Protein AF-A0A832VB23-F1 (afdb_monomer_lite)

Radius of gyration: 15.6 Å; chains: 1; bounding box: 29×24×39 Å

Sequence (65 aa):
MAEESLYLLKKKIELLEDKRGKHTELISVYVPGDYDLNKTISRLGLEQGTADNIKSKGSRKNVTS

Organism: NCBI:txid2756139

InterPro domains:
  IPR005140 eRF1/Pelota-like, N-terminal domain [PF03463] (10-65)
  IPR024049 eRF1, domain 1 [G3DSA:3.30.960.10] (2-65)
  IPR024049 eRF1, domain 1 [SSF55481] (5-64)

Foldseek 3Di:
DVVVVVVVVVVVVVVVVVDDDPDPLDDDDDDDPPHDPVVVVVVLVVVLVVLCPPPDPVSSVSRND

Structure (mmCIF, N/CA/C/O backbone):
data_AF-A0A832VB23-F1
#
_entry.id   AF-A0A832VB23-F1
#
loop_
_atom_site.group_PDB
_atom_site.id
_atom_site.type_symbol
_atom_site.label_atom_id
_atom_site.label_alt_id
_atom_site.label_comp_id
_atom_site.label_asym_id
_atom_site.label_entity_id
_atom_site.label_seq_id
_atom_site.pdbx_PDB_ins_code
_atom_site.Cartn_x
_atom_site.Cartn_y
_atom_site.Cartn_z
_atom_site.occupancy
_atom_site.B_iso_or_equiv
_atom_site.auth_seq_id
_atom_site.auth_comp_id
_atom_site.auth_asym_id
_atom_site.auth_atom_id
_atom_site.pdbx_PDB_model_num
ATOM 1 N N . MET A 1 1 ? 13.235 -15.338 -23.172 1.00 60.41 1 MET A N 1
ATOM 2 C CA . MET A 1 1 ? 13.311 -14.498 -21.951 1.00 60.41 1 MET A CA 1
ATOM 3 C C . MET A 1 1 ? 12.226 -13.428 -21.910 1.00 60.41 1 MET A C 1
ATOM 5 O O . MET A 1 1 ? 11.463 -13.434 -20.956 1.00 60.41 1 MET A O 1
ATOM 9 N N . ALA A 1 2 ? 12.101 -12.548 -22.915 1.00 74.31 2 ALA A N 1
ATOM 10 C CA . ALA A 1 2 ? 11.099 -11.471 -22.888 1.00 74.31 2 ALA A CA 1
ATOM 11 C C . ALA A 1 2 ? 9.640 -11.979 -22.836 1.00 74.31 2 ALA A C 1
ATOM 13 O O . ALA A 1 2 ? 8.8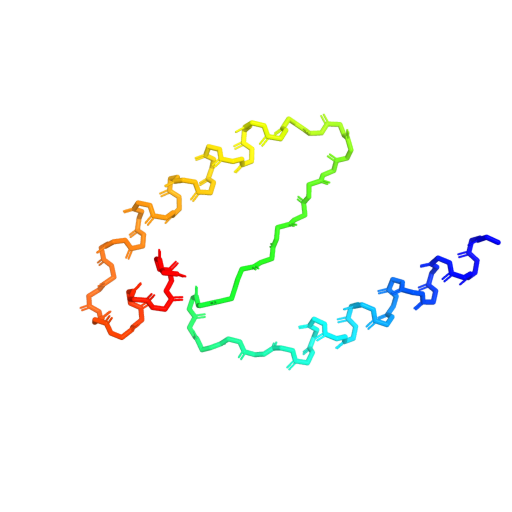80 -11.550 -21.971 1.00 74.31 2 ALA A O 1
ATOM 14 N N . GLU A 1 3 ? 9.266 -12.949 -23.679 1.00 83.88 3 GLU A N 1
ATOM 15 C CA . GLU A 1 3 ? 7.901 -13.515 -23.694 1.00 83.88 3 GLU A CA 1
ATOM 16 C C . GLU A 1 3 ? 7.514 -14.203 -22.377 1.00 83.88 3 GLU A C 1
ATOM 18 O O . GLU A 1 3 ? 6.406 -14.021 -21.878 1.00 83.88 3 GLU A O 1
ATOM 23 N N . GLU A 1 4 ? 8.448 -14.930 -21.763 1.00 88.75 4 GLU A N 1
ATOM 24 C CA . GLU A 1 4 ? 8.232 -15.592 -20.474 1.00 88.75 4 GLU A CA 1
ATOM 25 C C . GLU A 1 4 ? 8.042 -14.572 -19.340 1.00 88.75 4 GLU A C 1
ATOM 27 O O . GLU A 1 4 ? 7.111 -14.682 -18.541 1.00 88.75 4 GLU A O 1
ATOM 32 N N . SER A 1 5 ? 8.874 -13.526 -19.302 1.00 87.19 5 SER A N 1
ATOM 33 C CA . SER A 1 5 ? 8.755 -12.455 -18.306 1.00 87.19 5 SER A CA 1
ATOM 34 C C . SER A 1 5 ? 7.442 -11.675 -18.430 1.00 87.19 5 SER A C 1
ATOM 36 O O . SER A 1 5 ? 6.828 -11.342 -17.415 1.00 87.19 5 SER A O 1
ATOM 38 N N . LEU A 1 6 ? 6.967 -11.451 -19.660 1.00 91.12 6 LEU A N 1
ATOM 39 C CA . LEU A 1 6 ? 5.696 -10.786 -19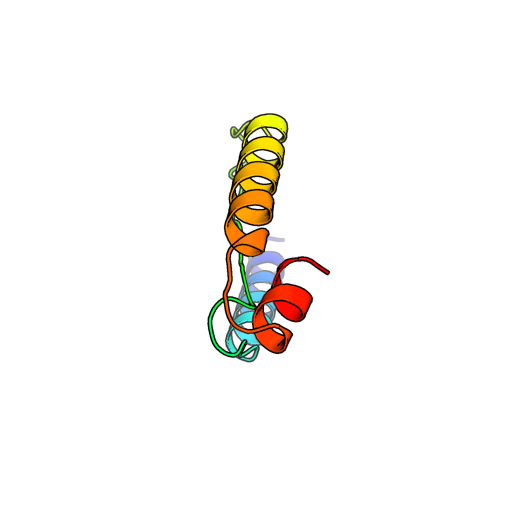.930 1.00 91.12 6 LEU A CA 1
ATOM 40 C C . LEU A 1 6 ? 4.512 -11.646 -19.472 1.00 91.12 6 LEU A C 1
ATOM 42 O O . LEU A 1 6 ? 3.588 -11.137 -18.839 1.00 91.12 6 LEU A O 1
ATOM 46 N N . TYR A 1 7 ? 4.561 -12.953 -19.741 1.00 93.56 7 TYR A N 1
ATOM 47 C CA . TYR A 1 7 ? 3.547 -13.902 -19.284 1.00 93.56 7 TYR A CA 1
ATOM 48 C C . TYR A 1 7 ? 3.453 -13.940 -17.751 1.00 93.56 7 TYR A C 1
ATOM 50 O O . TYR A 1 7 ? 2.362 -13.845 -17.186 1.00 93.56 7 TYR A O 1
ATOM 58 N N . LEU A 1 8 ? 4.597 -14.008 -17.064 1.00 92.12 8 LEU A N 1
ATOM 59 C CA . LEU A 1 8 ? 4.655 -13.997 -15.600 1.00 92.12 8 LEU A CA 1
ATOM 60 C C . LEU A 1 8 ? 4.155 -12.677 -15.008 1.00 92.12 8 LEU A C 1
ATOM 62 O O . LEU A 1 8 ? 3.466 -12.688 -13.986 1.00 92.12 8 LEU A O 1
ATOM 66 N N . LEU A 1 9 ? 4.485 -11.547 -15.640 1.00 90.75 9 LEU A N 1
ATOM 67 C CA . LEU A 1 9 ? 3.994 -10.237 -15.225 1.00 90.75 9 LEU A CA 1
ATOM 68 C C . LEU A 1 9 ? 2.475 -10.148 -15.377 1.00 90.75 9 LEU A C 1
ATOM 70 O O . LEU A 1 9 ? 1.800 -9.770 -14.424 1.00 90.75 9 LEU A O 1
ATOM 74 N N . LYS A 1 10 ? 1.935 -10.552 -16.532 1.00 92.12 10 LYS A N 1
ATOM 75 C CA . LYS A 1 10 ? 0.490 -10.546 -16.788 1.00 92.12 10 LYS A CA 1
ATOM 76 C C . LYS A 1 10 ? -0.257 -11.396 -15.761 1.00 92.12 10 LYS A C 1
ATOM 78 O O . LYS A 1 10 ? -1.180 -10.903 -15.126 1.00 92.12 10 LYS A O 1
ATOM 83 N N . LYS A 1 11 ? 0.231 -12.610 -15.495 1.00 93.81 11 LYS A N 1
ATOM 84 C CA . LYS A 1 11 ? -0.345 -13.502 -14.481 1.00 93.81 11 LYS A CA 1
ATOM 85 C C . LYS A 1 11 ? -0.298 -12.907 -13.068 1.00 93.81 11 LYS A C 1
ATOM 87 O O . LYS A 1 11 ? -1.222 -13.102 -12.283 1.00 93.81 11 LYS A O 1
ATOM 92 N N . LYS A 1 12 ? 0.778 -12.189 -12.720 1.00 91.31 12 LYS A N 1
ATOM 93 C CA . LYS A 1 12 ? 0.868 -11.464 -11.442 1.00 91.31 12 LYS A CA 1
ATOM 94 C C . LYS A 1 12 ? -0.133 -10.315 -11.373 1.00 91.31 12 LYS A C 1
ATOM 96 O O . LYS A 1 12 ? -0.750 -10.152 -10.329 1.00 91.31 12 LYS A O 1
ATOM 101 N N . ILE A 1 13 ? -0.298 -9.548 -12.452 1.00 91.06 13 ILE A N 1
ATOM 102 C CA . ILE A 1 13 ? -1.290 -8.469 -12.519 1.00 91.06 13 ILE A CA 1
ATOM 103 C C . ILE A 1 13 ? -2.696 -9.042 -12.341 1.00 91.06 13 ILE A C 1
ATOM 105 O O . ILE A 1 13 ? -3.397 -8.584 -11.45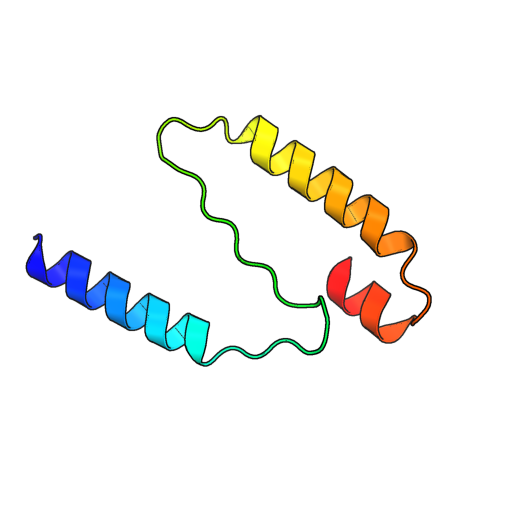1 1.00 91.06 13 ILE A O 1
ATOM 109 N N . GLU A 1 14 ? -3.055 -10.106 -13.063 1.00 93.06 14 GLU A N 1
ATOM 110 C CA . GLU A 1 14 ? -4.359 -10.773 -12.918 1.00 93.06 14 GLU A CA 1
ATOM 111 C C . GLU A 1 14 ? -4.602 -11.249 -11.475 1.00 93.06 14 GLU A C 1
ATOM 113 O O . GLU A 1 14 ? -5.691 -11.090 -10.928 1.00 93.06 14 GLU A O 1
ATOM 118 N N . LEU A 1 15 ? -3.568 -11.780 -10.812 1.00 90.62 15 LEU A N 1
ATOM 119 C CA . LEU A 1 15 ? -3.654 -12.192 -9.410 1.00 90.62 15 LEU A CA 1
ATOM 120 C C . LEU A 1 15 ? -3.867 -11.008 -8.459 1.00 90.62 15 LEU A C 1
ATOM 122 O O . LEU A 1 15 ? -4.609 -11.143 -7.487 1.00 90.62 15 LEU A O 1
ATOM 126 N N . LEU A 1 16 ? -3.209 -9.872 -8.702 1.00 88.25 16 LEU A N 1
ATOM 127 C CA . LEU A 1 16 ? -3.392 -8.653 -7.911 1.00 88.25 16 LEU A CA 1
ATOM 128 C C . LEU A 1 16 ? -4.763 -8.016 -8.178 1.00 88.25 16 LEU A C 1
ATOM 130 O O . LEU A 1 16 ? -5.401 -7.543 -7.241 1.00 88.25 16 LEU A O 1
ATOM 134 N N . GLU A 1 17 ? -5.242 -8.061 -9.421 1.00 87.25 17 GLU A N 1
ATOM 135 C CA . GLU A 1 17 ? -6.569 -7.595 -9.827 1.00 87.25 17 GLU A CA 1
ATOM 136 C C . GLU A 1 17 ? -7.705 -8.435 -9.247 1.00 87.25 17 GLU A C 1
ATOM 138 O O . GLU A 1 17 ? -8.805 -7.913 -9.094 1.00 87.25 17 GLU A O 1
ATOM 143 N N . ASP A 1 18 ? -7.480 -9.700 -8.898 1.00 89.88 18 ASP A N 1
ATOM 144 C CA . ASP A 1 18 ? -8.461 -10.513 -8.171 1.00 89.88 18 ASP A CA 1
ATOM 145 C C . ASP A 1 18 ? -8.557 -10.108 -6.688 1.00 89.88 18 ASP A C 1
ATOM 147 O O . ASP A 1 18 ? -9.608 -10.225 -6.051 1.00 89.88 18 ASP A O 1
ATOM 151 N N . LYS A 1 19 ? -7.479 -9.553 -6.113 1.00 87.62 19 LYS A N 1
ATOM 152 C CA . LYS A 1 19 ? -7.502 -9.103 -4.720 1.00 87.62 19 LYS A CA 1
ATOM 153 C C . LYS A 1 19 ? -8.399 -7.876 -4.564 1.00 87.62 19 LYS A C 1
ATOM 155 O O . LYS A 1 19 ? -8.307 -6.872 -5.271 1.00 87.62 19 LYS A O 1
ATOM 160 N N . ARG A 1 20 ? -9.291 -7.956 -3.580 1.00 82.12 20 ARG A N 1
ATOM 161 C CA . ARG A 1 20 ? -10.180 -6.871 -3.164 1.00 82.12 20 ARG A CA 1
ATOM 162 C C . ARG A 1 20 ? -9.987 -6.648 -1.671 1.00 82.12 20 ARG A C 1
ATOM 164 O O . ARG A 1 20 ? -10.399 -7.474 -0.863 1.00 82.12 20 ARG A O 1
ATOM 171 N N . GLY A 1 21 ? -9.349 -5.538 -1.312 1.00 74.81 21 GLY A N 1
ATOM 172 C CA . GLY A 1 21 ? -9.377 -5.026 0.056 1.00 74.81 21 GLY A CA 1
ATOM 173 C C . GLY A 1 21 ? -10.666 -4.247 0.287 1.00 74.81 21 GLY A C 1
ATOM 174 O O . GLY A 1 21 ? -11.151 -3.566 -0.619 1.00 74.81 21 GLY A O 1
ATOM 175 N N . LYS A 1 22 ? -11.241 -4.326 1.489 1.00 73.12 22 LYS A N 1
ATOM 176 C CA . LYS A 1 22 ? -12.277 -3.367 1.879 1.00 73.12 22 LYS A CA 1
ATOM 177 C C . LYS A 1 22 ? -11.585 -2.076 2.301 1.00 73.12 22 LYS A C 1
ATOM 179 O O . LYS A 1 22 ? -10.626 -2.101 3.064 1.00 73.12 22 LYS A O 1
ATOM 184 N N . HIS A 1 23 ? -12.113 -0.938 1.859 1.00 72.81 23 HIS A N 1
ATOM 185 C CA . HIS A 1 23 ? -11.627 0.365 2.317 1.00 72.81 23 HIS A CA 1
ATOM 186 C C . HIS A 1 23 ? -10.126 0.566 1.989 1.00 72.81 23 HIS A C 1
ATOM 188 O O . HIS A 1 23 ? -9.734 0.396 0.840 1.00 72.81 23 HIS A O 1
ATOM 194 N N . THR A 1 24 ? -9.295 0.938 2.962 1.00 73.38 24 THR A N 1
ATOM 195 C CA . THR A 1 24 ? -7.872 1.283 2.814 1.00 73.38 24 THR A CA 1
ATOM 196 C C . THR A 1 24 ? -6.928 0.136 3.195 1.00 73.38 24 THR A C 1
ATOM 198 O O . THR A 1 24 ? -5.765 0.372 3.490 1.00 73.38 24 THR A O 1
ATOM 201 N N . GLU A 1 25 ? -7.425 -1.102 3.237 1.00 78.94 25 GLU A N 1
ATOM 202 C CA . GLU A 1 25 ? -6.696 -2.273 3.762 1.00 78.94 25 GLU A CA 1
ATOM 203 C C . GLU A 1 25 ? -5.770 -2.941 2.727 1.00 78.94 25 GLU A C 1
ATOM 205 O O . GLU A 1 25 ? -5.075 -3.900 3.046 1.00 78.94 25 GLU A O 1
ATOM 210 N N . LEU A 1 26 ? -5.756 -2.462 1.478 1.00 84.38 26 LEU A N 1
ATOM 211 C CA . LEU A 1 26 ? -4.904 -2.997 0.417 1.00 84.38 26 LEU A CA 1
ATOM 212 C C . LEU A 1 26 ? -4.134 -1.864 -0.261 1.00 84.38 26 LEU A C 1
ATOM 214 O O . LEU A 1 26 ? -4.730 -1.015 -0.922 1.00 84.38 26 LEU A O 1
ATOM 218 N N . ILE A 1 27 ? -2.808 -1.885 -0.122 1.00 83.06 27 ILE A N 1
ATOM 219 C CA . ILE A 1 27 ? -1.897 -0.953 -0.791 1.00 83.06 27 ILE A CA 1
ATOM 220 C C . ILE A 1 27 ? -0.981 -1.713 -1.750 1.00 83.06 27 ILE A C 1
ATOM 222 O O . ILE A 1 27 ? -0.583 -2.848 -1.497 1.00 83.06 27 ILE A O 1
ATOM 226 N N . SER A 1 28 ? -0.649 -1.095 -2.878 1.00 85.62 28 SER A N 1
ATOM 227 C CA . SER A 1 28 ? 0.332 -1.609 -3.836 1.00 85.62 28 SER A CA 1
ATOM 228 C C . SER A 1 28 ? 1.323 -0.498 -4.144 1.00 85.62 28 SER A C 1
ATOM 230 O O . SER A 1 28 ? 0.921 0.603 -4.516 1.00 85.62 28 SER A O 1
ATOM 232 N N . VAL A 1 29 ? 2.613 -0.776 -3.967 1.00 87.19 29 VAL A N 1
ATOM 233 C CA . VAL A 1 29 ? 3.689 0.200 -4.165 1.00 87.19 29 VAL A CA 1
ATOM 234 C C . VAL A 1 29 ? 4.562 -0.266 -5.315 1.00 87.19 29 VAL A C 1
ATOM 236 O O . VAL A 1 29 ? 5.078 -1.381 -5.302 1.00 87.19 29 VAL A O 1
ATOM 239 N N . TYR A 1 30 ? 4.738 0.605 -6.301 1.00 88.31 30 TYR A N 1
ATOM 240 C CA . TYR A 1 30 ? 5.700 0.411 -7.374 1.00 88.31 30 TYR A CA 1
ATOM 241 C C . TYR A 1 30 ? 6.939 1.261 -7.095 1.00 88.31 30 TYR A C 1
ATOM 243 O O . TYR A 1 30 ? 6.831 2.478 -6.948 1.00 88.31 30 TYR A O 1
ATOM 251 N N . VAL A 1 31 ? 8.104 0.615 -7.022 1.00 90.00 31 VAL A N 1
ATOM 252 C CA . VAL A 1 31 ? 9.396 1.283 -6.834 1.00 90.00 31 VAL A CA 1
ATOM 253 C C . VAL A 1 31 ? 10.211 1.109 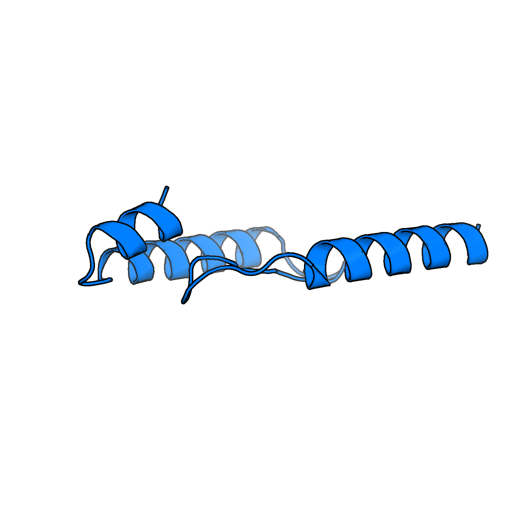-8.116 1.00 90.00 31 VAL A C 1
ATOM 255 O O . VAL A 1 31 ? 10.558 -0.029 -8.447 1.00 90.00 31 VAL A O 1
ATOM 258 N N . PRO A 1 32 ? 10.489 2.188 -8.866 1.00 89.38 32 PRO A N 1
ATOM 259 C CA . PRO A 1 32 ? 11.329 2.100 -10.051 1.00 89.38 32 PRO A CA 1
ATOM 260 C C . PRO A 1 32 ? 12.799 1.875 -9.662 1.00 89.38 32 PRO A C 1
ATOM 262 O O . PRO A 1 32 ? 13.210 2.166 -8.540 1.00 89.38 32 PRO A O 1
ATOM 265 N N . GLY A 1 33 ? 13.591 1.304 -10.574 1.00 88.56 33 GLY A N 1
ATOM 266 C CA . GLY A 1 33 ? 14.939 0.797 -10.267 1.00 88.56 33 GLY A CA 1
ATOM 267 C C . GLY A 1 33 ? 15.971 1.863 -9.877 1.00 88.56 33 GLY A C 1
ATOM 268 O O . GLY A 1 33 ? 16.992 1.534 -9.283 1.00 88.56 33 GLY A O 1
ATOM 269 N N . ASP A 1 34 ? 15.704 3.125 -10.193 1.00 89.88 34 ASP A N 1
ATOM 270 C CA . ASP A 1 34 ? 16.505 4.302 -9.856 1.00 89.88 34 ASP A CA 1
ATOM 271 C C . ASP A 1 34 ? 16.016 5.024 -8.585 1.00 89.88 34 ASP A C 1
ATOM 273 O O . ASP A 1 34 ? 16.613 6.016 -8.161 1.00 89.88 34 ASP A O 1
ATOM 277 N N . TYR A 1 35 ? 14.939 4.541 -7.957 1.00 90.12 35 TYR A N 1
ATOM 278 C CA . TYR A 1 35 ? 14.362 5.165 -6.773 1.00 90.12 35 TYR A CA 1
ATOM 279 C C . TYR A 1 35 ? 14.982 4.646 -5.476 1.00 90.12 35 TYR A C 1
ATOM 281 O O . TYR A 1 35 ? 15.207 3.451 -5.289 1.00 90.12 35 TYR A O 1
ATOM 289 N N . ASP A 1 36 ? 15.203 5.561 -4.533 1.00 91.19 36 ASP A N 1
ATOM 290 C CA . ASP A 1 36 ? 15.761 5.233 -3.225 1.00 91.19 36 ASP A CA 1
ATOM 291 C C . ASP A 1 36 ? 14.757 4.437 -2.374 1.00 91.19 36 ASP A C 1
ATOM 293 O O . ASP A 1 36 ? 13.693 4.929 -1.970 1.00 91.19 36 ASP A O 1
ATOM 297 N N . LEU A 1 37 ? 15.125 3.195 -2.061 1.00 90.69 37 LEU A N 1
ATOM 298 C CA . LEU A 1 37 ? 14.340 2.310 -1.206 1.00 90.69 37 LEU A CA 1
ATOM 299 C C . LEU A 1 37 ? 14.114 2.906 0.187 1.00 90.69 37 LEU A C 1
ATOM 301 O O . LEU A 1 37 ? 13.017 2.767 0.726 1.00 90.69 37 LEU A O 1
ATOM 305 N N . ASN A 1 38 ? 15.088 3.632 0.745 1.00 92.62 38 ASN A N 1
ATOM 306 C CA . ASN A 1 38 ? 14.951 4.240 2.069 1.00 92.62 38 ASN A CA 1
ATOM 307 C C . ASN A 1 38 ? 13.838 5.286 2.081 1.00 92.62 38 ASN A C 1
ATOM 309 O O . ASN A 1 38 ? 13.035 5.312 3.010 1.00 92.62 38 ASN A O 1
ATOM 313 N N . LYS A 1 39 ? 13.718 6.090 1.016 1.00 91.50 39 LYS A N 1
ATOM 314 C CA . LYS A 1 39 ? 12.622 7.062 0.880 1.00 91.50 39 LYS A CA 1
ATOM 315 C C . LYS A 1 39 ? 11.261 6.381 0.803 1.00 91.50 39 LYS A C 1
ATOM 317 O O . LYS A 1 39 ? 10.311 6.863 1.416 1.00 91.50 39 LYS A O 1
ATOM 322 N N . THR A 1 40 ? 11.169 5.255 0.094 1.00 91.19 40 THR A N 1
ATOM 323 C CA . THR A 1 40 ? 9.928 4.463 0.033 1.00 91.19 40 THR A CA 1
ATOM 324 C C . THR A 1 40 ? 9.552 3.936 1.415 1.00 91.19 40 THR A C 1
ATOM 326 O O . THR A 1 40 ? 8.409 4.084 1.839 1.00 91.19 40 THR A O 1
ATOM 329 N N . ILE A 1 41 ? 10.519 3.376 2.146 1.00 91.56 41 ILE A N 1
ATOM 330 C CA . ILE A 1 41 ? 10.310 2.859 3.504 1.00 91.56 41 ILE A CA 1
ATOM 331 C C . ILE A 1 41 ? 9.882 3.986 4.450 1.00 91.56 41 ILE A C 1
ATOM 333 O O . ILE A 1 41 ? 8.904 3.835 5.180 1.00 91.56 41 ILE A O 1
ATOM 337 N N . SER A 1 42 ? 10.556 5.140 4.408 1.00 93.12 42 SER A N 1
ATOM 338 C CA . SER A 1 42 ? 10.180 6.306 5.216 1.00 93.12 42 SER A CA 1
ATOM 339 C C . SER A 1 42 ? 8.762 6.782 4.908 1.00 93.12 42 SER A C 1
ATOM 341 O O . SER A 1 42 ? 7.998 7.061 5.829 1.00 93.12 42 SER A O 1
ATOM 343 N N . ARG A 1 43 ? 8.380 6.833 3.625 1.00 90.44 43 ARG A N 1
ATOM 344 C CA . ARG A 1 43 ? 7.015 7.179 3.216 1.00 90.44 43 ARG A CA 1
ATOM 345 C C . ARG A 1 43 ? 5.992 6.191 3.781 1.00 90.44 43 ARG A C 1
ATOM 347 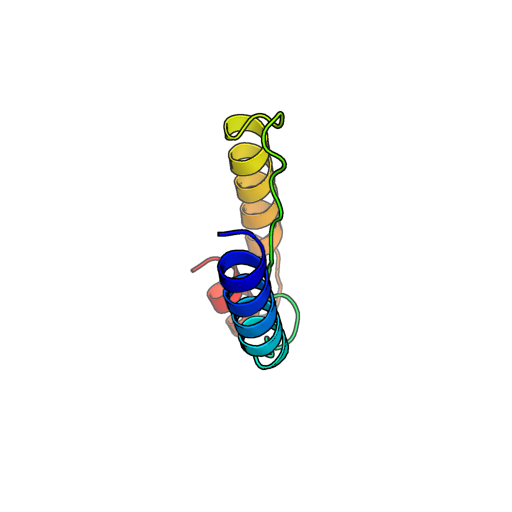O O . ARG A 1 43 ? 4.984 6.630 4.324 1.00 90.44 43 ARG A O 1
ATOM 354 N N . LEU A 1 44 ? 6.259 4.889 3.697 1.00 90.06 44 LEU A N 1
ATOM 355 C CA . LEU A 1 44 ? 5.367 3.863 4.244 1.00 90.06 44 LEU A CA 1
ATOM 356 C C . LEU A 1 44 ? 5.206 3.985 5.762 1.00 90.06 44 LEU A C 1
ATOM 358 O O . LEU A 1 44 ? 4.093 3.860 6.262 1.00 90.06 44 LEU A O 1
ATOM 362 N N . GLY A 1 45 ? 6.276 4.318 6.489 1.00 89.50 45 GLY A N 1
ATOM 363 C CA . GLY A 1 45 ? 6.198 4.591 7.927 1.00 89.50 45 GLY A CA 1
ATOM 364 C C . GLY A 1 45 ? 5.314 5.798 8.270 1.00 89.50 45 GLY A C 1
ATOM 365 O O . GLY A 1 45 ? 4.546 5.752 9.230 1.00 89.50 45 GLY A O 1
ATOM 366 N N . LEU A 1 46 ? 5.364 6.866 7.466 1.00 88.38 46 LEU A N 1
ATOM 367 C CA . LEU A 1 46 ? 4.482 8.030 7.632 1.00 88.38 46 LEU A CA 1
ATOM 368 C C . LEU A 1 46 ? 3.011 7.687 7.345 1.00 88.38 46 LEU A C 1
ATOM 370 O O . LEU A 1 46 ? 2.113 8.115 8.077 1.00 88.38 46 LEU A O 1
ATOM 374 N N . GLU A 1 47 ? 2.756 6.904 6.293 1.00 85.31 47 GLU A N 1
ATOM 375 C CA . GLU A 1 47 ? 1.410 6.420 5.961 1.00 85.31 47 GLU A CA 1
ATOM 376 C C . GLU A 1 47 ? 0.862 5.514 7.081 1.00 85.31 47 GLU A C 1
ATOM 378 O O . GLU A 1 47 ? -0.287 5.681 7.497 1.00 85.31 47 GLU A O 1
ATOM 383 N N . GLN A 1 48 ? 1.702 4.651 7.663 1.00 87.19 48 GLN A N 1
ATOM 384 C CA . GLN A 1 48 ? 1.347 3.814 8.813 1.00 87.19 48 GLN A CA 1
ATOM 385 C C . GLN A 1 48 ? 0.997 4.647 10.057 1.00 87.19 48 GLN A C 1
ATOM 387 O O . GLN A 1 48 ? -0.043 4.412 10.669 1.00 87.19 48 GLN A O 1
ATOM 392 N N . GLY A 1 49 ? 1.787 5.672 10.396 1.00 86.44 49 GLY A N 1
ATOM 393 C CA . GLY A 1 49 ? 1.469 6.567 11.521 1.00 86.44 49 GLY A CA 1
ATOM 394 C C . GLY A 1 49 ? 0.179 7.371 11.309 1.00 86.44 49 GLY A C 1
ATOM 395 O O . GLY A 1 49 ? -0.529 7.711 12.255 1.00 86.44 49 GLY A O 1
ATOM 396 N N . THR A 1 50 ? -0.186 7.639 10.053 1.00 85.38 50 THR A N 1
ATOM 397 C CA . THR A 1 50 ? -1.481 8.257 9.728 1.00 85.38 50 THR A CA 1
ATOM 398 C C . THR A 1 50 ? -2.635 7.272 9.934 1.00 85.38 50 THR A C 1
ATOM 400 O O . THR A 1 50 ? -3.712 7.670 10.391 1.00 85.38 50 THR A O 1
ATOM 403 N N . ALA A 1 51 ? -2.414 5.984 9.656 1.00 86.38 51 ALA A N 1
ATOM 404 C CA . ALA A 1 51 ? -3.409 4.934 9.848 1.00 86.38 51 ALA A CA 1
ATOM 405 C C . ALA A 1 51 ? -3.807 4.735 11.324 1.00 86.38 51 ALA A C 1
ATOM 407 O O . ALA A 1 51 ? -4.949 4.354 11.592 1.00 86.38 51 ALA A O 1
ATOM 408 N N . ASP A 1 52 ? -2.954 5.093 12.291 1.00 86.19 52 ASP A N 1
ATOM 409 C CA . ASP A 1 52 ? -3.303 5.063 13.721 1.00 86.19 52 ASP A CA 1
ATOM 410 C C . ASP A 1 52 ? -4.521 5.943 14.064 1.00 86.19 52 ASP A C 1
ATOM 412 O O . ASP A 1 52 ? -5.296 5.631 14.975 1.00 86.19 52 ASP A O 1
ATOM 416 N N . ASN A 1 53 ? -4.769 6.997 13.279 1.00 87.25 53 ASN A N 1
ATOM 417 C CA . ASN A 1 53 ? -5.899 7.909 13.471 1.00 87.25 53 ASN A CA 1
ATOM 418 C C . ASN A 1 53 ? -7.227 7.399 12.873 1.00 87.25 53 ASN A C 1
ATOM 420 O O . ASN A 1 53 ? -8.259 8.071 12.990 1.00 87.25 53 ASN A O 1
ATOM 424 N N . ILE A 1 54 ? -7.261 6.211 12.256 1.00 88.94 54 ILE A N 1
ATOM 425 C CA . ILE A 1 54 ? -8.500 5.620 11.724 1.00 88.94 54 ILE A CA 1
ATOM 426 C C . ILE A 1 54 ? -9.482 5.386 12.875 1.00 88.94 54 ILE A C 1
ATOM 428 O O . ILE A 1 54 ? -9.200 4.625 13.790 1.00 88.94 54 ILE A O 1
ATOM 432 N N . LYS A 1 55 ? -10.670 6.002 12.852 1.00 89.00 55 LYS A N 1
ATOM 433 C CA . LYS A 1 55 ? -11.647 5.920 13.963 1.00 89.00 55 LYS A CA 1
ATOM 434 C C . LYS A 1 55 ? -12.210 4.507 14.186 1.00 89.00 55 LYS A C 1
ATOM 436 O O . LYS A 1 55 ? -12.455 4.115 15.326 1.00 89.00 55 LYS A O 1
ATOM 441 N N . SER A 1 56 ? -12.403 3.742 13.111 1.00 89.62 56 SER A N 1
ATOM 442 C CA . SER A 1 56 ? -12.878 2.353 13.164 1.00 89.62 56 SER A CA 1
ATOM 443 C C . SER A 1 56 ? -11.791 1.432 13.719 1.00 89.62 56 SER A C 1
ATOM 445 O O . SER A 1 56 ? -10.739 1.283 13.104 1.00 89.62 56 SER A O 1
ATOM 447 N N . LYS A 1 57 ? -12.047 0.768 14.855 1.00 87.25 57 LYS A N 1
ATOM 448 C CA . LYS A 1 57 ? -11.087 -0.173 15.465 1.00 87.25 57 LYS A CA 1
ATOM 449 C C . LY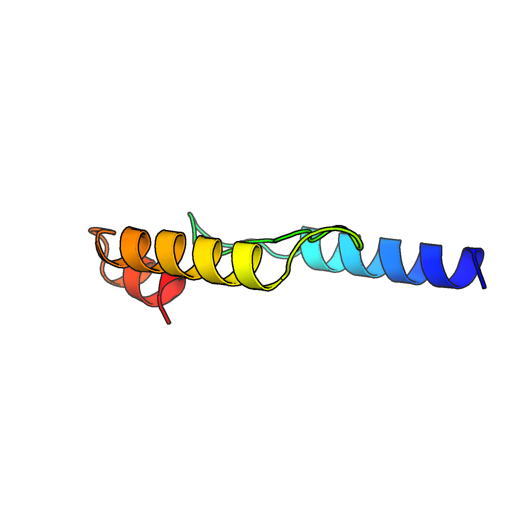S A 1 57 ? -10.725 -1.334 14.533 1.00 87.25 57 LYS A C 1
ATOM 451 O O . LYS A 1 57 ? -9.567 -1.733 14.499 1.00 87.25 57 LYS A O 1
ATOM 456 N N . GLY A 1 58 ? -11.707 -1.857 13.790 1.00 86.44 58 GLY A N 1
ATOM 457 C CA . GLY A 1 58 ? -11.500 -2.962 12.851 1.00 86.44 58 GLY A CA 1
ATOM 458 C C . GLY A 1 58 ? -10.592 -2.553 11.697 1.00 86.44 58 GLY A C 1
ATOM 459 O O . GLY A 1 58 ? -9.551 -3.163 11.490 1.00 86.44 58 GLY A O 1
ATOM 460 N N . SER A 1 59 ? -10.932 -1.452 11.024 1.00 82.94 59 SER A N 1
ATOM 461 C CA . SER A 1 59 ? -10.145 -0.946 9.895 1.00 82.94 59 SER A CA 1
ATOM 462 C C . SER A 1 59 ? -8.762 -0.460 10.324 1.00 82.94 59 SER A C 1
ATOM 464 O O . SER A 1 59 ? -7.805 -0.671 9.600 1.00 82.94 59 SER A O 1
ATOM 466 N N . ARG A 1 60 ? -8.621 0.132 11.518 1.00 87.88 60 ARG A N 1
ATOM 467 C CA . ARG A 1 60 ? -7.307 0.513 12.054 1.00 87.88 60 ARG A CA 1
ATOM 468 C C . ARG A 1 60 ? -6.405 -0.705 12.198 1.00 87.88 60 ARG A C 1
ATOM 470 O O . ARG A 1 60 ? -5.319 -0.707 11.640 1.00 87.88 60 ARG A O 1
ATOM 477 N N . LYS A 1 61 ? -6.884 -1.753 12.881 1.00 86.31 61 LYS A N 1
ATOM 478 C CA . LYS A 1 61 ? -6.123 -2.994 13.066 1.00 86.31 61 LYS A CA 1
ATOM 479 C C . LYS A 1 61 ? -5.728 -3.615 11.726 1.00 86.31 61 LYS A C 1
ATOM 481 O O . LYS A 1 61 ? -4.607 -4.069 11.593 1.00 86.31 61 LYS A O 1
ATOM 486 N N . ASN A 1 62 ? -6.626 -3.619 10.746 1.00 85.56 62 ASN A N 1
ATOM 487 C CA . ASN A 1 62 ? -6.356 -4.224 9.442 1.00 85.56 62 ASN A CA 1
ATOM 488 C C . ASN A 1 62 ? -5.377 -3.417 8.570 1.00 85.56 62 ASN A C 1
ATOM 490 O O . ASN A 1 62 ? -4.872 -3.957 7.594 1.00 85.56 62 ASN A O 1
ATOM 494 N N . VAL A 1 63 ? -5.138 -2.139 8.886 1.00 84.62 63 VAL A N 1
ATOM 495 C CA . VAL A 1 63 ? -4.204 -1.270 8.150 1.00 84.62 63 VAL A CA 1
ATOM 496 C C . VAL A 1 63 ? -2.854 -1.155 8.868 1.00 84.62 63 VAL A C 1
ATOM 498 O O . VAL A 1 63 ? -1.833 -0.999 8.207 1.00 84.62 63 VAL A O 1
ATOM 501 N N . THR A 1 64 ? -2.823 -1.219 10.204 1.00 82.31 64 THR A N 1
ATOM 502 C CA . THR A 1 64 ? -1.584 -1.065 10.989 1.00 82.31 64 THR A CA 1
ATOM 503 C C . THR A 1 64 ? -0.889 -2.376 11.355 1.00 82.31 64 THR A C 1
ATOM 505 O O . THR A 1 64 ? 0.276 -2.322 11.758 1.00 82.31 64 THR A O 1
ATOM 508 N N . SER A 1 65 ? -1.589 -3.516 11.263 1.00 74.50 65 SER A N 1
ATOM 509 C CA . SER A 1 65 ? -1.120 -4.837 11.713 1.00 74.50 65 SER A CA 1
ATOM 510 C C . SER A 1 65 ? -0.590 -5.733 10.603 1.00 74.50 65 SER A C 1
ATOM 512 O O . SER A 1 65 ? -0.948 -5.530 9.426 1.00 74.50 65 SER A O 1
#

Secondary structure (DSSP, 8-state):
-HHHHHHHHHHHHHHHHH---STT--------TTS-HHHHHHHHHHHHHHHTT-S-HHHHHHHH-

pLDDT: mean 86.59, std 6.11, range [60.41, 93.81]